Protein AF-A0A417Z7U5-F1 (afdb_monomer_lite)

Structure (mmCIF, N/CA/C/O backbone):
data_AF-A0A417Z7U5-F1
#
_entry.id   AF-A0A417Z7U5-F1
#
loop_
_atom_site.group_PDB
_atom_site.id
_atom_site.type_symbol
_atom_site.label_atom_id
_atom_site.label_alt_id
_atom_site.label_comp_id
_atom_site.label_asym_id
_atom_site.label_entity_id
_atom_site.label_seq_id
_atom_site.pdbx_PDB_ins_code
_atom_site.Cartn_x
_atom_site.Cartn_y
_atom_site.Cartn_z
_atom_site.occupancy
_atom_site.B_iso_or_equiv
_atom_site.auth_seq_id
_atom_site.auth_comp_id
_atom_site.auth_asym_id
_atom_site.auth_atom_id
_atom_site.pdbx_PDB_model_num
ATOM 1 N N . MET A 1 1 ? 14.181 13.050 -12.999 1.00 36.91 1 MET A N 1
ATOM 2 C CA . MET A 1 1 ? 13.462 12.320 -14.060 1.00 36.91 1 MET A CA 1
ATOM 3 C C . MET A 1 1 ? 13.736 10.849 -13.811 1.00 36.91 1 MET A C 1
ATOM 5 O O . MET A 1 1 ? 14.887 10.455 -13.915 1.00 36.91 1 MET A O 1
ATOM 9 N N . LEU A 1 2 ? 12.760 10.104 -13.287 1.00 42.59 2 LEU A N 1
ATOM 10 C CA . LEU A 1 2 ? 12.929 8.672 -13.022 1.00 42.59 2 LEU A CA 1
ATOM 11 C C . LEU A 1 2 ? 12.841 7.947 -14.362 1.00 42.59 2 LEU A C 1
ATOM 13 O O . LEU A 1 2 ? 11.817 8.031 -15.035 1.00 42.59 2 LEU A O 1
ATOM 17 N N . ASP A 1 3 ? 13.931 7.297 -14.750 1.00 43.75 3 ASP A N 1
ATOM 18 C CA . ASP A 1 3 ? 14.019 6.481 -15.956 1.00 43.75 3 ASP A CA 1
ATOM 19 C C . ASP A 1 3 ? 13.303 5.155 -15.660 1.00 43.75 3 ASP A C 1
ATOM 21 O O . ASP A 1 3 ? 13.895 4.188 -15.176 1.00 43.75 3 ASP A O 1
ATOM 25 N N . ALA A 1 4 ? 11.973 5.165 -15.785 1.00 52.34 4 ALA A N 1
ATOM 26 C CA . ALA A 1 4 ? 11.145 3.995 -15.540 1.00 52.34 4 ALA A CA 1
ATOM 27 C C . ALA A 1 4 ? 11.433 2.972 -16.640 1.00 52.34 4 ALA A C 1
ATOM 29 O O . ALA A 1 4 ? 10.909 3.068 -17.750 1.00 52.34 4 ALA A O 1
ATOM 30 N N . ARG A 1 5 ? 12.308 2.008 -16.342 1.00 53.19 5 ARG A N 1
ATOM 31 C CA . ARG A 1 5 ? 12.598 0.934 -17.284 1.00 53.19 5 ARG A CA 1
ATOM 32 C C . ARG A 1 5 ? 11.340 0.082 -17.463 1.00 53.19 5 ARG A C 1
ATOM 34 O O . ARG A 1 5 ? 10.766 -0.354 -16.461 1.00 53.19 5 ARG A O 1
ATOM 41 N N . PRO A 1 6 ? 10.893 -0.147 -18.708 1.00 57.44 6 PRO A N 1
ATOM 42 C CA . PRO A 1 6 ? 9.802 -1.071 -18.974 1.00 57.44 6 PRO A CA 1
ATOM 43 C C . PRO A 1 6 ? 10.160 -2.454 -18.420 1.00 57.44 6 PRO A C 1
ATOM 45 O O . PRO A 1 6 ? 11.323 -2.863 -18.456 1.00 57.44 6 PRO A O 1
ATOM 48 N N . HIS A 1 7 ? 9.164 -3.181 -17.909 1.00 59.34 7 HIS A N 1
ATOM 49 C CA . HIS A 1 7 ? 9.373 -4.576 -17.531 1.00 59.34 7 HIS A CA 1
ATOM 50 C C . HIS A 1 7 ? 9.842 -5.382 -18.750 1.00 59.34 7 HIS A C 1
ATOM 52 O O . HIS A 1 7 ? 9.554 -5.021 -19.895 1.00 59.34 7 HIS A O 1
ATOM 58 N N . ALA A 1 8 ? 10.538 -6.497 -18.525 1.00 52.50 8 ALA A N 1
ATOM 59 C CA . ALA A 1 8 ? 10.922 -7.394 -19.611 1.00 52.50 8 ALA A CA 1
ATOM 60 C C . ALA A 1 8 ? 9.684 -7.748 -20.462 1.00 52.50 8 ALA A C 1
ATOM 62 O O . 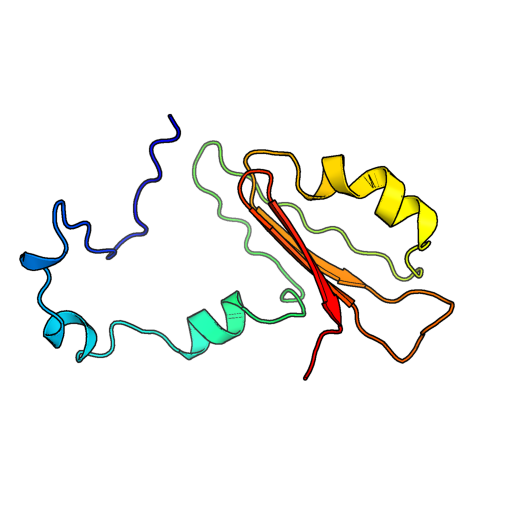ALA A 1 8 ? 8.675 -8.217 -19.932 1.00 52.50 8 ALA A O 1
ATOM 63 N N . GLY A 1 9 ? 9.736 -7.440 -21.762 1.00 65.06 9 GLY A N 1
ATOM 64 C CA . GLY A 1 9 ? 8.638 -7.656 -22.711 1.00 65.06 9 GLY A CA 1
ATOM 65 C C . GLY A 1 9 ? 7.676 -6.480 -22.926 1.00 65.06 9 GLY A C 1
ATOM 66 O O . GLY A 1 9 ? 6.844 -6.568 -23.827 1.00 65.06 9 GLY A O 1
ATOM 67 N N . ALA A 1 10 ? 7.774 -5.377 -22.174 1.00 69.31 10 ALA A N 1
ATOM 68 C CA . ALA A 1 10 ? 6.966 -4.191 -22.463 1.00 69.31 10 ALA A CA 1
ATOM 69 C C . ALA A 1 10 ? 7.442 -3.501 -23.752 1.00 69.31 10 ALA A C 1
ATOM 71 O O . ALA A 1 10 ? 8.623 -3.185 -23.913 1.00 69.31 10 ALA A O 1
ATOM 72 N N . GLN A 1 11 ? 6.503 -3.241 -24.663 1.00 70.88 11 GLN A N 1
ATOM 73 C CA . GLN A 1 11 ? 6.752 -2.431 -25.851 1.00 70.88 11 GLN A CA 1
ATOM 74 C C . GLN A 1 11 ? 6.668 -0.949 -25.491 1.00 70.88 11 GLN A C 1
ATOM 76 O O . GLN A 1 11 ? 5.635 -0.469 -25.024 1.00 70.88 11 GLN A O 1
ATOM 81 N N . VAL A 1 12 ? 7.755 -0.222 -25.736 1.00 76.06 12 VAL A N 1
ATOM 82 C CA . VAL A 1 12 ? 7.780 1.239 -25.654 1.00 76.06 12 VAL A CA 1
ATOM 83 C C . VAL A 1 12 ? 7.651 1.783 -27.067 1.00 76.06 12 VAL A C 1
ATOM 85 O O . VAL A 1 12 ? 8.463 1.462 -27.932 1.00 76.06 12 VAL A O 1
ATOM 88 N N . VAL A 1 13 ? 6.624 2.594 -27.296 1.00 80.12 13 VAL A N 1
ATOM 89 C CA . VAL A 1 13 ? 6.428 3.330 -28.547 1.00 80.12 13 VAL A CA 1
ATOM 90 C C . VAL A 1 13 ? 6.604 4.816 -28.273 1.00 80.12 13 VAL A C 1
ATOM 92 O O . VAL A 1 13 ? 6.087 5.335 -27.286 1.00 80.12 13 VAL A O 1
ATOM 95 N N . GLU A 1 14 ? 7.327 5.517 -29.143 1.00 79.44 14 GLU A N 1
ATOM 96 C CA . GLU A 1 14 ? 7.487 6.973 -29.025 1.00 79.44 14 GLU A CA 1
ATOM 97 C C . GLU A 1 14 ? 6.200 7.723 -29.400 1.00 79.44 14 GLU A C 1
ATOM 99 O O . GLU A 1 14 ? 5.976 8.850 -28.961 1.00 79.44 14 GLU A O 1
ATOM 104 N N . ASN A 1 15 ? 5.333 7.092 -30.201 1.00 79.25 15 ASN A N 1
ATOM 105 C CA . ASN A 1 15 ? 4.057 7.645 -30.636 1.00 79.25 15 ASN A CA 1
ATOM 106 C C . ASN A 1 15 ? 2.974 6.557 -30.712 1.00 79.25 15 ASN A C 1
ATOM 108 O O . ASN A 1 15 ? 3.181 5.499 -31.305 1.00 79.25 15 ASN A O 1
ATOM 112 N N . TRP A 1 16 ? 1.788 6.860 -30.178 1.00 78.25 16 TRP A N 1
ATOM 113 C CA . TRP A 1 16 ? 0.606 5.994 -30.207 1.00 78.25 16 TRP A CA 1
ATOM 114 C C . TRP A 1 16 ? 0.173 5.566 -31.614 1.00 78.25 16 TRP A C 1
ATOM 116 O O . TRP A 1 16 ? -0.375 4.483 -31.769 1.00 78.25 16 TRP A O 1
ATOM 126 N N . SER A 1 17 ? 0.429 6.370 -32.651 1.00 83.69 17 SER A N 1
ATOM 127 C CA . SER A 1 17 ? 0.067 6.016 -34.033 1.00 83.69 17 SER A CA 1
ATOM 128 C C . SER A 1 17 ? 0.927 4.905 -34.644 1.00 83.69 17 SER A C 1
ATOM 130 O O . SER A 1 17 ? 0.542 4.329 -35.657 1.00 83.69 17 SER A O 1
ATOM 132 N N . GLN A 1 18 ? 2.085 4.612 -34.048 1.00 80.50 18 GLN A N 1
ATOM 133 C CA . GLN A 1 18 ? 2.988 3.536 -34.472 1.00 80.50 18 GLN A CA 1
ATOM 134 C C . GLN A 1 18 ? 2.679 2.212 -33.767 1.00 80.50 18 GLN A C 1
ATOM 136 O O . GLN A 1 18 ? 3.319 1.198 -34.038 1.00 80.50 18 GLN A O 1
ATOM 141 N N . TRP A 1 19 ? 1.730 2.228 -32.834 1.00 82.19 19 TRP A N 1
ATOM 142 C CA . TRP A 1 19 ? 1.369 1.058 -32.066 1.00 82.19 19 TRP A CA 1
ATOM 143 C C . TRP A 1 19 ? 0.420 0.159 -32.858 1.00 82.19 19 TRP A C 1
ATOM 145 O O . TRP A 1 19 ? -0.639 0.590 -33.315 1.00 82.19 19 TRP A O 1
ATOM 155 N N . ASP A 1 20 ? 0.802 -1.107 -33.002 1.00 82.44 20 ASP A N 1
ATOM 156 C CA . ASP A 1 20 ? -0.038 -2.133 -33.603 1.00 82.44 20 ASP A CA 1
ATOM 157 C C . ASP A 1 20 ? -0.890 -2.804 -32.519 1.00 82.44 20 ASP A C 1
ATOM 159 O O . ASP A 1 20 ? -0.405 -3.629 -31.744 1.00 82.44 20 ASP A O 1
ATOM 163 N N . ALA A 1 21 ? -2.181 -2.471 -32.474 1.00 79.06 21 ALA A N 1
ATOM 164 C CA . ALA A 1 21 ? -3.115 -3.053 -31.512 1.00 79.06 21 ALA A CA 1
ATOM 165 C C . ALA A 1 21 ? -3.234 -4.583 -31.641 1.00 79.06 21 ALA A C 1
ATOM 167 O O . ALA A 1 21 ? -3.593 -5.256 -30.672 1.00 79.06 21 ALA A O 1
ATOM 168 N N . THR A 1 22 ? -2.911 -5.157 -32.809 1.00 82.31 22 THR A N 1
ATOM 169 C CA . THR A 1 22 ? -2.930 -6.613 -32.990 1.00 82.31 22 THR A CA 1
ATOM 170 C C . THR A 1 22 ? -1.847 -7.314 -32.172 1.00 82.31 22 THR A C 1
ATOM 172 O O . THR A 1 22 ? -2.013 -8.487 -31.844 1.00 82.31 22 THR A O 1
ATOM 175 N N . ALA A 1 23 ? -0.814 -6.591 -31.721 1.00 76.56 23 ALA A N 1
ATOM 176 C CA . ALA A 1 23 ? 0.204 -7.101 -30.806 1.00 76.56 23 ALA A CA 1
ATOM 177 C C . ALA A 1 23 ? -0.344 -7.477 -29.413 1.00 76.56 23 ALA A C 1
ATOM 179 O O . ALA A 1 23 ? 0.330 -8.197 -28.680 1.00 76.56 23 ALA A O 1
ATOM 180 N N . LEU A 1 24 ? -1.561 -7.050 -29.041 1.00 74.19 24 LEU A N 1
ATOM 181 C CA . LEU A 1 24 ? -2.219 -7.480 -27.796 1.00 74.19 24 LEU A CA 1
ATOM 182 C C . LEU A 1 24 ? -2.932 -8.837 -27.908 1.00 74.19 24 LEU A C 1
ATOM 184 O O . LEU A 1 24 ? -3.181 -9.498 -26.901 1.00 74.19 24 LEU A O 1
ATOM 188 N N . LEU A 1 25 ? -3.269 -9.260 -29.127 1.00 76.50 25 LEU A N 1
ATOM 189 C CA . LEU A 1 25 ? -4.048 -10.472 -29.397 1.00 76.50 25 LEU A CA 1
ATOM 190 C C . LEU A 1 25 ? -3.341 -11.808 -29.083 1.00 76.50 25 LEU A C 1
ATOM 192 O O . LEU A 1 25 ? -4.050 -12.755 -28.745 1.00 76.50 25 LEU A O 1
ATOM 196 N N . PRO A 1 26 ? -1.998 -11.946 -29.141 1.00 75.12 26 PRO A N 1
ATOM 197 C CA . PRO A 1 26 ? -1.315 -13.223 -28.909 1.00 75.12 26 PRO A CA 1
ATOM 198 C C . PRO A 1 26 ? -1.345 -13.751 -27.465 1.00 75.12 26 PRO A C 1
ATOM 200 O O . PRO A 1 26 ? -0.667 -14.734 -27.182 1.00 75.12 26 PRO A O 1
ATOM 203 N N . GLY A 1 27 ? -2.075 -13.118 -26.540 1.00 66.12 27 GLY A N 1
ATOM 204 C CA . GLY A 1 27 ? -2.081 -13.528 -25.132 1.00 66.12 27 GLY A CA 1
ATOM 205 C C . GLY A 1 27 ? -0.851 -13.043 -24.364 1.00 66.12 27 GLY A C 1
ATOM 206 O O . GLY A 1 27 ? -0.349 -13.741 -23.492 1.00 66.12 27 GLY A O 1
ATOM 207 N N . VAL A 1 28 ? -0.375 -11.827 -24.659 1.00 70.50 28 VAL A N 1
ATOM 208 C CA . VAL A 1 28 ? 0.670 -11.142 -23.866 1.00 70.50 28 VAL A CA 1
ATOM 209 C C . VAL A 1 28 ? 0.231 -10.855 -22.422 1.00 70.50 28 VAL A C 1
ATOM 211 O O . VAL A 1 28 ? 1.048 -10.499 -21.575 1.00 70.50 28 VAL A O 1
ATOM 214 N N . HIS A 1 29 ? -1.066 -11.001 -22.142 1.00 73.94 29 HIS A N 1
ATOM 215 C CA . HIS A 1 29 ? -1.661 -10.831 -20.828 1.00 73.94 29 HIS A CA 1
ATOM 216 C C . HIS A 1 29 ? -1.749 -12.176 -2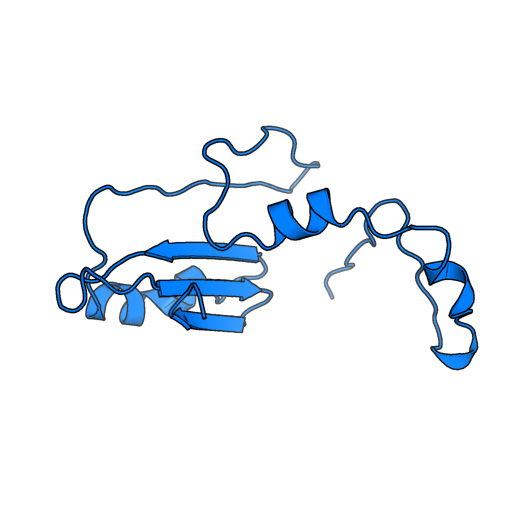0.109 1.00 73.94 29 HIS A C 1
ATOM 218 O O . HIS A 1 29 ? -2.629 -12.990 -20.388 1.00 73.94 29 HIS A O 1
ATOM 224 N N . ASP A 1 30 ? -0.869 -12.376 -19.136 1.00 80.88 30 ASP A N 1
ATOM 225 C CA . ASP A 1 30 ? -1.063 -13.400 -18.117 1.00 80.88 30 ASP A CA 1
ATOM 226 C C . ASP A 1 30 ? -2.118 -12.893 -17.123 1.00 80.88 30 ASP A C 1
ATOM 228 O O . ASP A 1 30 ? -1.826 -12.131 -16.198 1.00 80.88 30 ASP A O 1
ATOM 232 N N . VAL A 1 31 ? -3.376 -13.262 -17.375 1.00 80.56 31 VAL A N 1
ATOM 233 C CA . VAL A 1 31 ? -4.524 -12.833 -16.565 1.00 80.56 31 VAL A CA 1
ATOM 234 C C . VAL A 1 31 ? -4.360 -13.276 -15.116 1.00 80.56 31 VAL A C 1
ATOM 236 O O . VAL A 1 31 ? -4.623 -12.491 -14.213 1.00 80.56 31 VAL A O 1
ATOM 239 N N . GLU A 1 32 ? -3.860 -14.487 -14.879 1.00 82.25 32 GLU A N 1
ATOM 240 C CA . GLU A 1 32 ? -3.686 -15.014 -13.527 1.00 82.25 32 GLU A CA 1
ATOM 241 C C . GLU A 1 32 ? -2.592 -14.244 -12.771 1.00 82.25 32 GLU A C 1
ATOM 243 O O . GLU A 1 32 ? -2.756 -13.902 -11.596 1.00 82.25 32 GLU A O 1
ATOM 248 N N . ALA A 1 33 ? -1.480 -13.921 -13.437 1.00 78.94 33 ALA A N 1
ATOM 249 C CA . ALA A 1 33 ? -0.438 -13.084 -12.851 1.00 78.94 33 ALA A CA 1
ATOM 250 C C . ALA A 1 33 ? -0.938 -11.661 -12.570 1.00 78.94 33 ALA A C 1
ATOM 252 O O . ALA A 1 33 ? -0.604 -11.095 -11.526 1.00 78.94 33 ALA A O 1
ATOM 253 N N . ILE A 1 34 ? -1.759 -11.093 -13.459 1.00 79.12 34 ILE A N 1
ATOM 254 C CA . ILE A 1 34 ? -2.367 -9.773 -13.262 1.00 79.12 34 ILE A CA 1
ATOM 255 C C . ILE A 1 34 ? -3.341 -9.807 -12.085 1.00 79.12 34 ILE A C 1
ATOM 257 O O . ILE A 1 34 ? -3.226 -8.957 -11.209 1.00 79.12 34 ILE A O 1
ATOM 261 N N . GLU A 1 35 ? -4.241 -10.789 -12.006 1.00 82.81 35 GLU A N 1
ATOM 262 C CA . GLU A 1 35 ? -5.175 -10.950 -10.884 1.00 82.81 35 GLU A CA 1
ATOM 263 C C . GLU A 1 35 ? -4.431 -11.082 -9.553 1.00 82.81 35 GLU A C 1
ATOM 265 O O . GLU A 1 35 ? -4.738 -10.370 -8.597 1.00 82.81 35 GLU A O 1
ATOM 270 N N . LYS A 1 36 ? -3.375 -11.904 -9.500 1.00 79.44 36 LYS A N 1
ATOM 271 C CA . LYS A 1 36 ? -2.494 -12.001 -8.323 1.00 79.44 36 LYS A CA 1
ATOM 272 C C . LYS A 1 36 ? -1.808 -10.674 -8.002 1.00 79.44 36 LYS A C 1
ATOM 274 O O . LYS A 1 36 ? -1.592 -10.360 -6.832 1.00 79.44 36 LYS A O 1
ATOM 279 N N . TRP A 1 37 ? -1.442 -9.902 -9.022 1.00 76.94 37 TRP A N 1
ATOM 280 C CA . TRP A 1 37 ? -0.803 -8.603 -8.856 1.00 76.94 37 TRP A CA 1
ATOM 281 C C . TRP A 1 37 ? -1.764 -7.526 -8.350 1.00 76.94 37 TRP A C 1
ATOM 283 O O . TRP A 1 37 ? -1.331 -6.689 -7.556 1.00 76.94 37 TRP A O 1
ATOM 293 N N . VAL A 1 38 ? -3.023 -7.515 -8.802 1.00 78.06 38 VAL A N 1
ATOM 294 C CA . VAL A 1 38 ? -4.043 -6.524 -8.412 1.00 78.06 38 VAL A CA 1
ATOM 295 C C . VAL A 1 38 ? -4.877 -6.945 -7.202 1.00 78.06 38 VAL A C 1
ATOM 297 O O . VAL A 1 38 ? -5.665 -6.140 -6.715 1.00 78.06 38 VAL A O 1
ATOM 300 N N . ALA A 1 39 ? -4.694 -8.170 -6.700 1.00 80.94 39 ALA A N 1
ATOM 301 C CA . ALA A 1 39 ? -5.396 -8.677 -5.529 1.00 80.94 39 ALA A CA 1
ATOM 302 C C . ALA A 1 39 ? -5.314 -7.699 -4.344 1.00 80.94 39 ALA A C 1
ATOM 304 O O . ALA A 1 39 ? -4.231 -7.283 -3.923 1.00 80.94 39 ALA A O 1
ATOM 305 N N . GLU A 1 40 ? -6.478 -7.376 -3.776 1.00 77.44 40 GLU A N 1
ATOM 306 C CA . GLU A 1 40 ? -6.612 -6.434 -2.657 1.00 77.44 40 GLU A CA 1
ATOM 307 C C . GLU A 1 40 ? -5.866 -6.911 -1.409 1.00 77.44 40 GLU A C 1
ATOM 309 O O . GLU A 1 40 ? -5.334 -6.111 -0.639 1.00 77.44 40 GLU A O 1
ATOM 314 N N . THR A 1 41 ? -5.807 -8.232 -1.221 1.00 79.69 41 THR A N 1
ATOM 315 C CA . THR A 1 41 ? -5.042 -8.861 -0.147 1.00 79.69 41 THR A CA 1
ATOM 316 C C . THR A 1 41 ? -3.685 -9.316 -0.681 1.00 79.69 41 THR A C 1
ATOM 318 O O . THR A 1 41 ? -3.630 -10.241 -1.495 1.00 79.69 41 THR A O 1
ATOM 321 N N . PRO A 1 42 ? -2.568 -8.739 -0.198 1.00 73.12 42 PRO A N 1
ATOM 322 C CA . PRO A 1 42 ? -1.243 -9.167 -0.621 1.00 73.12 42 PRO A CA 1
ATOM 323 C C . PRO A 1 42 ? -0.974 -10.637 -0.245 1.00 73.12 42 PRO A C 1
ATOM 325 O O . PRO A 1 42 ? -1.266 -11.032 0.895 1.00 73.12 42 PRO A O 1
ATOM 328 N N . PRO A 1 43 ? -0.335 -11.431 -1.129 1.00 74.81 43 PRO A N 1
ATOM 329 C CA . PRO A 1 43 ? -0.057 -12.857 -0.901 1.00 74.81 43 PRO A CA 1
ATOM 330 C C . PRO A 1 43 ? 0.694 -13.052 0.410 1.00 74.81 43 PRO A C 1
A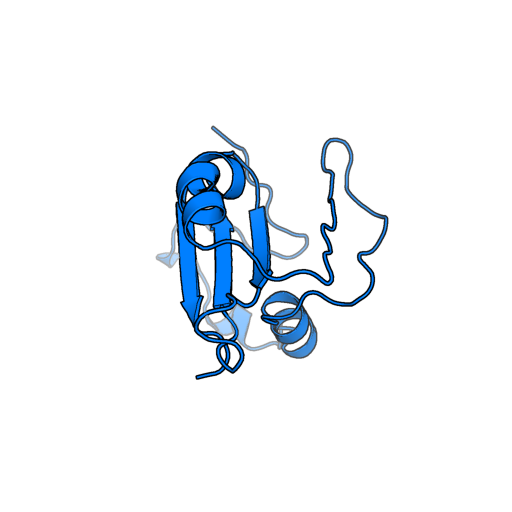TOM 332 O O . PRO A 1 43 ? 1.505 -12.202 0.729 1.00 74.81 43 PRO A O 1
ATOM 335 N N . ALA A 1 44 ? 0.469 -14.120 1.183 1.00 73.56 44 ALA A N 1
ATOM 336 C CA . ALA A 1 44 ? 1.034 -14.271 2.539 1.00 73.56 44 ALA A CA 1
ATOM 337 C C . ALA A 1 44 ? 2.564 -14.098 2.615 1.00 73.56 44 ALA A C 1
ATOM 339 O O . ALA A 1 44 ? 3.085 -13.567 3.597 1.00 73.56 44 ALA A O 1
ATOM 340 N N . GLN A 1 45 ? 3.260 -14.498 1.554 1.00 74.75 45 GLN A N 1
ATOM 341 C CA . GLN A 1 45 ? 4.693 -14.325 1.379 1.00 74.75 45 GLN A CA 1
ATOM 342 C C . GLN A 1 45 ? 4.968 -13.396 0.206 1.00 74.75 45 GLN A C 1
ATOM 344 O O . GLN A 1 45 ? 4.221 -13.339 -0.771 1.00 74.75 45 GLN A O 1
ATOM 349 N N . ILE A 1 46 ? 6.061 -12.663 0.327 1.00 76.12 46 ILE A N 1
ATOM 350 C CA . ILE A 1 46 ? 6.581 -11.809 -0.721 1.00 76.12 46 ILE A CA 1
ATOM 351 C C . ILE A 1 46 ? 7.923 -12.418 -1.124 1.00 76.12 46 ILE A C 1
ATOM 353 O O . ILE A 1 46 ? 8.718 -12.708 -0.240 1.00 76.12 46 ILE A O 1
ATOM 357 N N . GLY A 1 47 ? 8.152 -12.648 -2.419 1.00 75.94 47 GLY A N 1
ATOM 358 C CA . GLY A 1 47 ? 9.421 -13.212 -2.889 1.00 75.94 47 GLY A CA 1
ATOM 359 C C . GLY A 1 47 ? 10.619 -12.314 -2.561 1.00 75.94 47 GLY A C 1
ATOM 360 O O . GLY A 1 47 ? 10.483 -11.087 -2.558 1.00 75.94 47 GLY A O 1
ATOM 361 N N . ASP A 1 48 ? 11.770 -12.945 -2.330 1.00 69.69 48 ASP A N 1
ATOM 362 C CA . ASP A 1 48 ? 12.995 -12.300 -1.832 1.00 69.69 48 ASP A CA 1
ATOM 363 C C . ASP A 1 48 ? 13.792 -11.557 -2.916 1.00 69.69 48 ASP A C 1
ATOM 365 O O . ASP A 1 48 ? 14.667 -10.750 -2.610 1.00 69.69 48 ASP A O 1
ATOM 369 N N . SER A 1 49 ? 13.506 -11.807 -4.195 1.00 74.94 49 SER A N 1
ATOM 370 C CA . SER A 1 49 ? 14.246 -11.199 -5.298 1.00 74.94 49 SER A CA 1
ATOM 371 C C . SER A 1 49 ? 13.746 -9.781 -5.583 1.00 74.94 49 SER A C 1
ATOM 373 O O . SER A 1 49 ? 12.639 -9.589 -6.099 1.00 74.94 49 SER A O 1
ATOM 375 N N . CYS A 1 50 ? 14.587 -8.795 -5.295 1.00 78.06 50 CYS A N 1
ATOM 376 C CA . CYS A 1 50 ? 14.518 -7.464 -5.887 1.00 78.06 50 CYS A CA 1
ATOM 377 C C . CYS A 1 50 ? 15.798 -7.226 -6.698 1.00 78.06 50 CYS A C 1
ATOM 379 O O . CYS A 1 50 ? 16.842 -7.790 -6.379 1.00 78.06 50 CYS A O 1
ATOM 381 N N . GLU A 1 51 ? 15.706 -6.423 -7.756 1.00 81.81 51 GLU A N 1
ATOM 382 C CA . GLU A 1 51 ? 16.888 -5.953 -8.486 1.00 81.81 51 GLU A CA 1
ATOM 383 C C . GLU A 1 51 ? 17.743 -5.036 -7.599 1.00 81.81 51 GLU A C 1
ATOM 385 O O . GLU A 1 51 ? 17.254 -4.478 -6.612 1.00 81.81 51 GLU A O 1
ATOM 390 N N . ASP A 1 52 ? 19.013 -4.849 -7.963 1.00 82.50 52 ASP A N 1
ATOM 391 C CA . ASP A 1 52 ? 19.933 -3.991 -7.217 1.00 82.50 52 ASP A CA 1
ATOM 392 C C . ASP A 1 52 ? 19.356 -2.578 -7.025 1.00 82.50 52 ASP A C 1
ATOM 394 O O . ASP A 1 52 ? 18.974 -1.892 -7.973 1.00 82.50 52 ASP A O 1
ATOM 398 N N . GLY A 1 53 ? 19.293 -2.133 -5.767 1.00 83.25 53 GLY A N 1
ATOM 399 C CA . GLY A 1 53 ? 18.745 -0.823 -5.394 1.00 83.25 53 GLY A CA 1
ATOM 400 C C . GLY A 1 53 ? 17.221 -0.778 -5.232 1.00 83.25 53 GLY A C 1
ATOM 401 O O . GLY A 1 53 ? 16.695 0.247 -4.795 1.00 83.25 53 GLY A O 1
ATOM 402 N N . VAL A 1 54 ? 16.512 -1.875 -5.507 1.00 86.88 54 VAL A N 1
ATOM 403 C CA . VAL A 1 54 ? 15.085 -2.032 -5.206 1.00 86.88 54 VAL A CA 1
ATOM 404 C C . VAL A 1 54 ? 14.934 -2.879 -3.947 1.00 86.88 54 VAL A C 1
ATOM 406 O O . VAL A 1 54 ? 15.619 -3.877 -3.752 1.00 86.88 54 VAL A O 1
ATOM 409 N N . TRP A 1 55 ? 14.012 -2.491 -3.076 1.00 86.25 55 TRP A N 1
ATOM 410 C CA . TRP A 1 55 ? 13.670 -3.255 -1.884 1.00 86.25 55 TRP A CA 1
ATOM 411 C C . TRP A 1 55 ? 12.160 -3.342 -1.740 1.00 86.25 55 TRP A C 1
ATOM 413 O O . TRP A 1 55 ? 11.397 -2.566 -2.321 1.00 86.25 55 TRP A O 1
ATOM 423 N N . ARG A 1 56 ? 11.722 -4.314 -0.947 1.00 88.06 56 ARG A N 1
ATOM 424 C CA . ARG A 1 56 ? 10.312 -4.541 -0.670 1.00 88.06 56 ARG A CA 1
ATOM 425 C C . ARG A 1 56 ? 10.144 -4.923 0.790 1.00 88.06 56 ARG A C 1
ATOM 427 O O . ARG A 1 56 ? 10.931 -5.693 1.328 1.00 88.06 56 ARG A O 1
ATOM 434 N N . VAL A 1 57 ? 9.103 -4.394 1.425 1.00 87.62 57 VAL A N 1
ATOM 435 C CA . VAL A 1 57 ? 8.773 -4.682 2.823 1.00 87.62 57 VAL A CA 1
ATOM 436 C C . VAL A 1 57 ? 7.320 -5.126 2.938 1.00 87.62 57 VAL A C 1
ATOM 438 O O . VAL A 1 57 ? 6.445 -4.605 2.246 1.00 87.62 57 VAL A O 1
ATOM 441 N N . ARG A 1 58 ? 7.057 -6.085 3.832 1.00 88.12 58 ARG A N 1
ATOM 442 C CA . ARG A 1 58 ? 5.704 -6.433 4.272 1.00 88.12 58 ARG A CA 1
ATOM 443 C C . ARG A 1 58 ? 5.489 -5.910 5.683 1.00 88.12 58 ARG A C 1
ATOM 445 O O . ARG A 1 58 ? 6.246 -6.255 6.583 1.00 88.12 58 ARG A O 1
ATOM 452 N N . LEU A 1 59 ? 4.406 -5.171 5.888 1.00 87.44 59 LEU A N 1
ATOM 453 C CA . LEU A 1 59 ? 3.921 -4.815 7.218 1.00 87.44 59 LEU A CA 1
ATOM 454 C C . LEU A 1 59 ? 2.649 -5.619 7.511 1.00 87.44 59 LEU A C 1
ATOM 456 O O . LEU A 1 59 ? 1.774 -5.736 6.655 1.00 87.44 59 LEU A O 1
ATOM 460 N N . ARG A 1 60 ? 2.553 -6.201 8.710 1.00 89.88 60 ARG A N 1
ATOM 461 C CA . ARG A 1 60 ? 1.370 -6.940 9.174 1.00 89.88 60 ARG A CA 1
ATOM 462 C C . ARG A 1 60 ? 1.101 -6.612 10.637 1.00 89.88 60 ARG A C 1
ATOM 464 O O . ARG A 1 60 ? 2.021 -6.546 11.444 1.00 89.88 60 ARG A O 1
ATOM 471 N N . SER A 1 61 ? -0.174 -6.458 10.968 1.00 90.88 61 SER A N 1
ATOM 472 C CA . SER A 1 61 ? -0.676 -6.291 12.329 1.00 90.88 61 SER A CA 1
ATOM 473 C C . SER A 1 61 ? -1.972 -7.083 12.470 1.00 90.88 61 SER A C 1
ATOM 475 O O . SER A 1 61 ? -2.771 -7.124 11.539 1.00 90.88 61 SER A O 1
ATOM 477 N N . GLU A 1 62 ? -2.186 -7.699 13.631 1.00 92.06 62 GLU A N 1
ATOM 478 C CA . GLU A 1 62 ? -3.478 -8.306 13.995 1.00 92.06 62 GLU A CA 1
ATOM 479 C C . GLU A 1 62 ? -4.442 -7.279 14.605 1.00 92.06 62 GLU A C 1
ATOM 481 O O . GLU A 1 62 ? -5.641 -7.519 14.714 1.00 92.06 62 GLU A O 1
ATOM 486 N N . ARG A 1 63 ? -3.923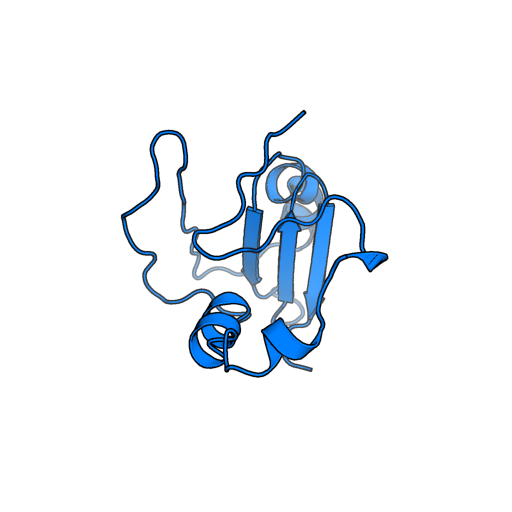 -6.108 14.994 1.00 93.88 63 ARG A N 1
ATOM 487 C CA . ARG A 1 63 ? -4.717 -5.001 15.527 1.00 93.88 63 ARG A CA 1
ATOM 488 C C . ARG A 1 63 ? -5.319 -4.167 14.407 1.00 93.88 63 ARG A C 1
ATOM 490 O O . ARG A 1 63 ? -4.656 -3.926 13.396 1.00 93.88 63 ARG A O 1
ATOM 497 N N . ALA A 1 64 ? -6.517 -3.658 14.674 1.00 94.62 64 ALA A N 1
ATOM 498 C CA . ALA A 1 64 ? -7.187 -2.649 13.868 1.00 94.62 64 ALA A CA 1
ATOM 499 C C . ALA A 1 64 ? -6.306 -1.426 13.624 1.00 94.62 64 ALA A C 1
ATOM 501 O O . ALA A 1 64 ? -5.517 -1.028 14.489 1.00 94.62 64 ALA A O 1
ATOM 502 N N . VAL A 1 65 ? -6.540 -0.755 12.503 1.00 94.44 65 VAL A N 1
ATOM 503 C CA . VAL A 1 65 ? -5.955 0.559 12.253 1.00 94.44 65 VAL A CA 1
ATOM 504 C C . VAL A 1 65 ? -6.793 1.629 12.946 1.00 94.44 65 VAL A C 1
ATOM 506 O O . VAL A 1 65 ? -8.013 1.682 12.800 1.00 94.44 65 VAL A O 1
ATOM 509 N N . HIS A 1 66 ? -6.128 2.507 13.697 1.00 93.50 66 HIS A N 1
ATOM 510 C CA . HIS A 1 66 ? -6.774 3.680 14.277 1.00 93.50 66 HIS A CA 1
ATOM 511 C C . HIS A 1 66 ? -7.044 4.718 13.171 1.00 93.50 66 HIS A C 1
ATOM 513 O O . HIS A 1 66 ? -6.074 5.163 12.549 1.00 93.50 66 HIS A O 1
ATOM 519 N N . PRO A 1 67 ? -8.305 5.130 12.926 1.00 91.06 67 PRO A N 1
ATOM 520 C CA . PRO A 1 67 ? -8.656 6.001 11.801 1.00 91.06 67 PRO A CA 1
ATOM 521 C C . PRO A 1 67 ? -7.868 7.312 11.747 1.00 91.06 67 PRO A C 1
ATOM 523 O O . PRO A 1 67 ? -7.385 7.690 10.687 1.00 91.06 67 PRO A O 1
ATOM 526 N N . GLU A 1 68 ? -7.684 7.979 12.886 1.00 93.44 68 GLU A N 1
ATOM 527 C CA . GLU A 1 68 ? -6.954 9.254 12.924 1.00 93.44 68 GLU A CA 1
ATOM 528 C C . GLU A 1 68 ? -5.460 9.053 12.660 1.00 93.44 68 GLU A C 1
ATOM 530 O O . GLU A 1 68 ? -4.868 9.796 11.888 1.00 93.44 68 GLU A O 1
ATOM 535 N N . ARG A 1 69 ? -4.863 7.969 13.181 1.00 93.12 69 ARG A N 1
ATOM 536 C CA . ARG A 1 69 ? -3.428 7.720 12.992 1.00 93.12 69 ARG A CA 1
ATOM 537 C C . ARG A 1 69 ? -3.106 7.446 11.533 1.00 93.12 69 ARG A C 1
ATOM 539 O O . ARG A 1 69 ? -2.082 7.905 11.050 1.00 93.12 69 ARG A O 1
ATOM 546 N N . ILE A 1 70 ? -3.944 6.686 10.825 1.00 90.81 70 ILE A N 1
ATOM 547 C CA . ILE A 1 70 ? -3.694 6.453 9.398 1.00 90.81 70 ILE A CA 1
ATOM 548 C C . ILE A 1 70 ? -3.883 7.728 8.581 1.00 90.81 70 ILE A C 1
ATOM 550 O O . ILE A 1 70 ? -3.090 7.953 7.678 1.00 90.81 70 ILE A O 1
ATOM 554 N N . GLN A 1 71 ? -4.860 8.578 8.921 1.00 91.12 71 GLN A N 1
ATOM 555 C CA . GLN A 1 71 ? -5.041 9.875 8.261 1.00 91.12 71 GLN A CA 1
ATOM 556 C C . GLN A 1 71 ? -3.824 10.788 8.447 1.00 91.12 71 GLN A C 1
ATOM 558 O O . GLN A 1 71 ? -3.340 11.366 7.478 1.00 91.12 71 GLN A O 1
ATOM 563 N N . GLU A 1 72 ? -3.294 10.867 9.667 1.00 94.75 72 GLU A N 1
ATOM 564 C CA . GLU A 1 72 ? -2.086 11.639 9.981 1.00 94.75 72 GLU A CA 1
ATOM 565 C C . GLU A 1 72 ? -0.837 11.113 9.262 1.00 94.75 72 GLU A C 1
ATOM 567 O O . GLU A 1 72 ? 0.068 11.892 8.992 1.00 94.75 72 GLU A O 1
ATOM 572 N N . ASN A 1 73 ? -0.796 9.813 8.936 1.00 92.50 73 ASN A N 1
ATOM 573 C CA . ASN A 1 73 ? 0.358 9.144 8.322 1.00 92.50 73 ASN A CA 1
ATOM 574 C C . ASN A 1 73 ? 0.175 8.854 6.811 1.00 92.50 73 ASN A C 1
ATOM 576 O O . ASN A 1 73 ? 0.917 8.056 6.229 1.00 92.50 73 ASN A O 1
ATOM 580 N N . LEU A 1 74 ? -0.831 9.447 6.149 1.00 90.69 74 LEU A N 1
ATOM 581 C CA . LEU A 1 74 ? -1.013 9.307 4.693 1.00 90.69 74 LEU A CA 1
ATOM 582 C C . LEU A 1 74 ? 0.194 9.810 3.879 1.00 90.69 74 LEU A C 1
ATOM 584 O O . LEU A 1 74 ? 0.545 9.140 2.901 1.00 90.69 74 LEU A O 1
ATOM 588 N N . PRO A 1 75 ? 0.851 10.934 4.237 1.00 90.50 75 PRO A N 1
ATOM 589 C CA . PRO A 1 75 ? 2.040 11.397 3.522 1.00 90.50 75 PRO A CA 1
ATOM 590 C C . PRO A 1 75 ? 3.185 10.379 3.548 1.00 90.50 75 PRO A C 1
ATOM 592 O O . PRO A 1 75 ? 3.856 10.175 2.543 1.00 90.50 75 PRO A O 1
ATOM 595 N N . GLU A 1 76 ? 3.380 9.679 4.658 1.00 90.38 76 GLU A N 1
ATOM 596 C CA . GLU A 1 76 ? 4.395 8.639 4.815 1.00 90.38 76 GLU A CA 1
ATOM 597 C C . GLU A 1 76 ? 4.017 7.376 4.036 1.00 90.38 76 GLU A C 1
ATOM 599 O O . GLU A 1 76 ? 4.887 6.685 3.508 1.00 90.38 76 GLU A O 1
ATOM 604 N N . LEU A 1 77 ? 2.718 7.081 3.931 1.00 88.50 77 LEU A N 1
ATOM 605 C CA . LEU A 1 77 ? 2.209 5.909 3.223 1.00 88.50 77 LEU A CA 1
ATOM 606 C C . LEU A 1 77 ? 2.234 6.061 1.694 1.00 88.50 77 LEU A C 1
ATOM 608 O O . LEU A 1 77 ? 2.352 5.056 0.989 1.00 88.50 77 LEU A O 1
ATOM 612 N N . GLY A 1 78 ? 2.094 7.282 1.170 1.00 88.50 78 GLY A N 1
ATOM 613 C CA . GLY A 1 78 ? 1.922 7.527 -0.269 1.00 88.50 78 GLY A CA 1
ATOM 614 C C . GLY A 1 78 ? 2.806 8.607 -0.889 1.00 88.50 78 GLY A C 1
ATOM 615 O O . GLY A 1 78 ? 2.897 8.674 -2.109 1.00 88.50 78 GLY A O 1
ATOM 616 N N . GLY A 1 79 ? 3.469 9.441 -0.088 1.00 85.94 79 GLY A N 1
ATOM 617 C CA . GLY A 1 79 ? 4.171 10.645 -0.545 1.00 85.94 79 GLY A CA 1
ATOM 618 C C . GLY A 1 79 ? 5.544 10.412 -1.180 1.00 85.94 79 GLY A C 1
ATOM 619 O O . GLY A 1 79 ? 6.129 11.345 -1.727 1.00 85.94 79 GLY A O 1
ATOM 620 N N . GLY A 1 80 ? 6.083 9.193 -1.122 1.00 87.31 80 GLY A N 1
ATOM 621 C CA . GLY A 1 80 ? 7.398 8.878 -1.679 1.00 87.31 80 GLY A CA 1
ATOM 622 C C . GLY A 1 80 ? 7.383 8.395 -3.131 1.00 87.31 80 GLY A C 1
ATOM 623 O O . GLY A 1 80 ? 6.348 8.074 -3.719 1.00 87.31 80 GLY A O 1
ATOM 624 N N . ALA A 1 81 ? 8.583 8.279 -3.705 1.00 88.75 81 ALA A N 1
ATOM 625 C CA . ALA A 1 81 ? 8.823 7.681 -5.020 1.00 88.75 81 ALA A CA 1
ATOM 626 C C . ALA A 1 81 ? 8.837 6.139 -4.950 1.00 88.75 81 ALA A C 1
ATOM 628 O O . ALA A 1 81 ? 9.787 5.489 -5.380 1.00 88.75 81 ALA A O 1
ATOM 629 N N . PHE A 1 82 ? 7.795 5.554 -4.362 1.00 88.81 82 PHE A N 1
ATOM 630 C CA . PHE A 1 82 ? 7.643 4.111 -4.194 1.00 88.81 82 PHE A CA 1
ATOM 631 C C . PHE A 1 82 ? 6.204 3.671 -4.484 1.00 88.81 82 PHE A C 1
ATOM 633 O O . PHE A 1 82 ? 5.298 4.493 -4.639 1.00 88.81 82 PHE A O 1
ATOM 640 N N . ARG A 1 83 ? 5.999 2.354 -4.565 1.00 89.12 83 ARG A N 1
ATOM 641 C CA . ARG A 1 83 ? 4.676 1.731 -4.656 1.00 89.12 83 ARG A CA 1
ATOM 642 C C . ARG A 1 83 ? 4.275 1.219 -3.276 1.00 89.12 83 ARG A C 1
ATOM 644 O O . ARG A 1 83 ? 5.049 0.489 -2.660 1.00 89.12 83 ARG A O 1
ATOM 651 N N . THR A 1 84 ? 3.069 1.535 -2.815 1.00 90.81 84 THR A N 1
ATOM 652 C CA . THR A 1 84 ? 2.487 0.930 -1.607 1.00 90.81 84 THR A CA 1
ATOM 653 C C . THR A 1 84 ? 1.100 0.405 -1.893 1.00 90.81 84 THR A C 1
ATOM 655 O O . THR A 1 84 ? 0.351 0.978 -2.677 1.00 90.81 84 THR A O 1
ATOM 658 N N . ARG A 1 85 ? 0.772 -0.718 -1.259 1.00 90.69 85 ARG A N 1
ATOM 659 C CA . ARG A 1 85 ? -0.548 -1.339 -1.303 1.00 90.69 85 ARG A CA 1
ATOM 660 C C . ARG A 1 85 ? -0.796 -2.067 -0.003 1.00 90.69 85 ARG A C 1
ATOM 662 O O . ARG A 1 85 ? 0.152 -2.549 0.623 1.00 90.69 85 ARG A O 1
ATOM 669 N N . GLY A 1 86 ? -2.057 -2.206 0.357 1.00 90.56 86 GLY A N 1
ATOM 670 C CA . GLY A 1 86 ? -2.441 -3.023 1.488 1.00 90.56 86 GLY A CA 1
ATOM 671 C C . GLY A 1 86 ? -3.911 -2.890 1.810 1.00 90.56 86 GLY A C 1
ATOM 672 O O . GLY A 1 86 ? -4.629 -2.081 1.227 1.00 90.56 86 GLY A O 1
ATOM 673 N N . CYS A 1 87 ? -4.335 -3.702 2.766 1.00 92.38 87 CYS A N 1
ATOM 674 C CA . CYS A 1 87 ? -5.697 -3.728 3.250 1.00 92.38 87 CYS A CA 1
ATOM 675 C C . CYS A 1 87 ? -5.717 -3.671 4.778 1.00 92.38 87 CYS A C 1
ATOM 677 O O . CYS A 1 87 ? -4.801 -4.155 5.450 1.00 92.38 87 CYS A O 1
ATOM 679 N N . PHE A 1 88 ? -6.760 -3.072 5.337 1.00 93.12 88 PHE A N 1
ATOM 680 C CA . PHE A 1 88 ? -6.944 -2.917 6.773 1.00 93.12 88 PHE A CA 1
ATOM 681 C C . PHE A 1 88 ? -8.423 -2.817 7.132 1.00 93.12 88 PHE A C 1
ATOM 683 O O . PHE A 1 88 ? -9.270 -2.558 6.285 1.00 93.12 88 PHE A O 1
ATOM 690 N N . TRP A 1 89 ? -8.721 -2.973 8.415 1.00 93.81 89 TRP A N 1
ATOM 691 C CA . TRP A 1 89 ? -10.037 -2.722 8.988 1.00 93.81 89 TRP A CA 1
ATOM 692 C C . TRP A 1 89 ? -9.917 -1.658 10.082 1.00 93.81 89 TRP A C 1
ATOM 694 O O . TRP A 1 89 ? -8.848 -1.472 10.680 1.00 93.81 89 TRP A O 1
ATOM 704 N N . VAL A 1 90 ? -11.017 -0.956 10.345 1.00 93.88 90 VAL A N 1
ATOM 705 C CA . VAL A 1 90 ? -11.111 0.040 11.420 1.00 93.88 90 VAL A CA 1
ATOM 706 C C . VAL A 1 90 ? -12.115 -0.422 12.479 1.00 93.88 90 VAL A C 1
ATOM 708 O O . VAL A 1 90 ? -13.139 -1.000 12.116 1.00 93.88 90 VAL A O 1
ATOM 711 N N . PRO A 1 91 ? -11.889 -0.150 13.781 1.00 92.81 91 PRO A N 1
ATOM 712 C CA . PRO A 1 91 ? -12.751 -0.658 14.854 1.00 92.81 91 PRO A CA 1
ATOM 713 C C . PRO A 1 91 ? -14.227 -0.282 14.717 1.00 92.81 91 PRO A C 1
ATOM 715 O O . PRO A 1 91 ? -15.102 -1.037 15.120 1.00 92.81 91 PRO A O 1
ATOM 718 N N . THR A 1 92 ? -14.508 0.891 14.149 1.00 91.19 92 THR A N 1
ATOM 719 C CA . THR A 1 92 ? -15.870 1.411 13.981 1.00 91.19 92 THR A CA 1
ATOM 720 C C . THR A 1 92 ? -16.616 0.796 12.796 1.00 91.19 92 THR A C 1
ATOM 722 O O . THR A 1 92 ? -17.815 1.024 12.662 1.00 91.19 92 THR A O 1
ATOM 725 N N . ARG A 1 93 ? -15.928 0.040 11.927 1.00 91.75 93 ARG A N 1
ATOM 726 C CA . ARG A 1 93 ? -16.491 -0.643 10.750 1.00 91.75 93 ARG A CA 1
ATOM 727 C C . ARG A 1 93 ? -15.805 -2.007 10.547 1.00 91.75 93 ARG A C 1
ATOM 729 O O . ARG A 1 93 ? -15.080 -2.176 9.569 1.00 91.75 93 ARG A O 1
ATOM 736 N N . PRO A 1 94 ? -15.994 -2.968 11.468 1.00 90.06 94 PRO A N 1
ATOM 737 C CA . PRO A 1 94 ? -15.260 -4.238 11.455 1.00 90.06 94 PRO A CA 1
ATOM 738 C C . PRO A 1 94 ? -15.563 -5.106 10.225 1.00 90.06 94 PRO A C 1
ATOM 740 O O . PRO A 1 94 ? -14.691 -5.835 9.772 1.00 90.06 94 PRO A O 1
ATOM 743 N N . GLU A 1 95 ? -16.758 -4.970 9.648 1.00 91.25 95 GLU A N 1
ATOM 744 C CA . GLU A 1 95 ? -17.179 -5.689 8.435 1.00 91.25 95 GLU A CA 1
ATOM 745 C C . GLU A 1 95 ? -16.688 -5.031 7.135 1.00 91.25 95 GLU A C 1
ATOM 747 O O . GLU A 1 95 ? -16.987 -5.495 6.039 1.00 91.25 95 GLU A O 1
ATOM 752 N N . THR A 1 96 ? -15.987 -3.898 7.223 1.00 90.94 96 THR A N 1
ATOM 753 C CA . THR A 1 96 ? -15.503 -3.162 6.053 1.00 90.94 96 THR A CA 1
ATOM 754 C C . THR A 1 96 ? -14.007 -3.369 5.892 1.00 90.94 96 THR A C 1
ATOM 756 O O . THR A 1 96 ? -13.210 -2.877 6.694 1.00 90.94 96 THR A O 1
ATOM 759 N N . LEU A 1 97 ? -13.625 -4.047 4.810 1.00 91.94 97 LEU A N 1
ATOM 760 C CA . LEU A 1 97 ? -12.244 -4.075 4.357 1.00 91.94 97 LEU A CA 1
ATOM 761 C C . LEU A 1 97 ? -11.947 -2.766 3.624 1.00 91.94 97 LEU A C 1
ATOM 763 O O . LEU A 1 97 ? -12.596 -2.438 2.635 1.00 91.94 97 LEU A O 1
ATOM 767 N N . CYS A 1 98 ? -10.974 -2.008 4.107 1.00 92.69 98 CYS A N 1
ATOM 768 C CA . CYS A 1 98 ? -10.408 -0.883 3.380 1.00 92.69 98 CYS A CA 1
ATOM 769 C C . CYS A 1 98 ? -9.160 -1.356 2.639 1.00 92.69 98 CYS A C 1
ATOM 771 O O . CYS A 1 98 ? -8.355 -2.095 3.206 1.00 92.69 98 CYS A O 1
ATOM 773 N N . ALA A 1 99 ? -8.964 -0.887 1.414 1.00 92.69 99 ALA A N 1
ATOM 774 C CA . ALA A 1 99 ? -7.733 -1.057 0.659 1.00 92.69 99 ALA A CA 1
ATOM 775 C C . ALA A 1 99 ? -7.124 0.310 0.354 1.00 92.69 99 ALA A C 1
ATOM 777 O O . ALA A 1 99 ? -7.840 1.303 0.205 1.00 92.69 99 ALA A O 1
ATOM 778 N N . TRP A 1 100 ? -5.798 0.357 0.271 1.00 92.12 100 TRP A N 1
ATOM 779 C CA . TRP A 1 100 ? -5.088 1.508 -0.261 1.00 92.12 100 TRP A CA 1
ATOM 780 C C . TRP A 1 100 ? -4.217 1.118 -1.440 1.00 92.12 100 TRP A C 1
ATOM 782 O O . TRP A 1 100 ? -3.676 0.009 -1.504 1.00 92.12 100 TRP A O 1
ATOM 792 N N . ASP A 1 101 ? -4.045 2.080 -2.337 1.00 91.44 101 ASP A N 1
ATOM 793 C CA . ASP A 1 101 ? -3.157 1.963 -3.474 1.00 91.44 101 ASP A CA 1
ATOM 794 C C . ASP A 1 101 ? -2.400 3.275 -3.701 1.00 91.44 101 ASP A C 1
ATOM 796 O O . ASP A 1 101 ? -3.012 4.324 -3.899 1.00 91.44 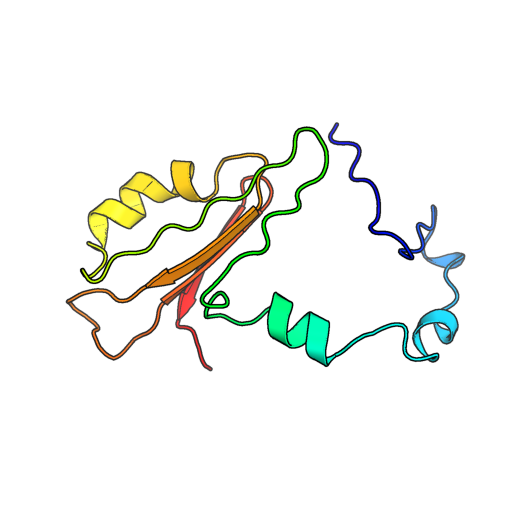101 ASP A O 1
ATOM 800 N N . GLY A 1 102 ? -1.068 3.233 -3.634 1.00 91.75 102 GLY A N 1
ATOM 801 C CA . GLY A 1 102 ? -0.211 4.414 -3.704 1.00 91.75 102 GLY A CA 1
ATOM 802 C C . GLY A 1 102 ? 0.959 4.264 -4.672 1.00 91.75 102 GLY A C 1
ATOM 803 O O . GLY A 1 102 ? 1.613 3.217 -4.725 1.00 91.75 102 GLY A O 1
ATOM 804 N N . ALA A 1 103 ? 1.215 5.296 -5.473 1.00 90.69 103 ALA A N 1
ATOM 805 C CA . ALA A 1 103 ? 2.323 5.364 -6.422 1.00 90.69 103 ALA A CA 1
ATOM 806 C C . ALA A 1 103 ? 2.761 6.810 -6.637 1.00 90.69 103 ALA A C 1
ATOM 808 O O . ALA A 1 103 ? 1.925 7.676 -6.876 1.00 90.69 103 ALA A O 1
ATOM 809 N N . ALA A 1 104 ? 4.076 7.041 -6.653 1.00 86.69 104 ALA A N 1
ATOM 810 C CA . ALA A 1 104 ? 4.669 8.297 -7.118 1.00 86.69 104 ALA A CA 1
ATOM 811 C C . ALA A 1 104 ? 4.047 9.554 -6.470 1.00 86.69 104 ALA A C 1
ATOM 813 O O . ALA A 1 104 ? 3.692 10.513 -7.157 1.00 86.69 104 ALA A O 1
ATOM 814 N N . GLY A 1 105 ? 3.882 9.542 -5.145 1.00 88.06 105 GLY A N 1
ATOM 815 C CA . GLY A 1 105 ? 3.288 10.658 -4.406 1.00 88.06 105 GLY A CA 1
ATOM 816 C C . GLY A 1 105 ? 1.755 10.694 -4.395 1.00 88.06 105 GLY A C 1
ATOM 817 O O . GLY A 1 105 ? 1.183 11.571 -3.755 1.00 88.06 105 GLY A O 1
ATOM 818 N N . GLN A 1 106 ? 1.080 9.783 -5.102 1.00 90.56 106 GLN A N 1
ATOM 819 C CA . GLN A 1 106 ? -0.376 9.642 -5.090 1.00 90.56 106 GLN A CA 1
ATOM 820 C C . GLN A 1 106 ? -0.798 8.488 -4.186 1.00 90.56 106 GLN A C 1
ATOM 822 O O . GLN A 1 106 ? -0.112 7.468 -4.112 1.00 90.56 106 GLN A O 1
ATOM 827 N N . LEU A 1 107 ? -1.952 8.635 -3.536 1.00 92.62 107 LEU A N 1
ATOM 828 C CA . LEU A 1 107 ? -2.540 7.622 -2.667 1.00 92.62 107 LEU A CA 1
ATOM 829 C C . LEU A 1 107 ? -4.061 7.630 -2.804 1.00 92.62 107 LEU A C 1
ATOM 831 O O . LEU A 1 107 ? -4.700 8.675 -2.695 1.00 92.62 107 LEU A O 1
ATOM 835 N N . ASN A 1 108 ? -4.636 6.450 -2.993 1.00 91.75 108 ASN A N 1
ATOM 836 C CA . ASN A 1 108 ? -6.064 6.202 -2.904 1.00 91.75 108 ASN A CA 1
ATOM 837 C C . ASN A 1 108 ? -6.356 5.295 -1.703 1.00 91.75 108 ASN A C 1
ATOM 839 O O . ASN A 1 108 ? -5.589 4.372 -1.437 1.00 91.75 108 ASN A O 1
ATOM 843 N N . ILE A 1 109 ? -7.461 5.553 -0.998 1.00 93.00 109 ILE A N 1
ATOM 844 C CA . ILE A 1 109 ? -8.028 4.654 0.012 1.00 93.00 109 ILE A CA 1
ATOM 845 C C . ILE A 1 109 ? -9.520 4.505 -0.270 1.00 93.00 109 ILE A C 1
ATOM 847 O O . ILE A 1 109 ? -10.223 5.504 -0.431 1.00 93.00 109 ILE A O 1
ATOM 851 N N . GLY A 1 110 ? -10.006 3.268 -0.278 1.00 91.31 110 GLY A N 1
ATOM 852 C CA . GLY A 1 110 ? -11.407 2.944 -0.519 1.00 91.31 110 GLY A CA 1
ATOM 853 C C . GLY A 1 110 ? -11.819 1.650 0.171 1.00 91.31 110 GLY A C 1
ATOM 854 O O . GLY A 1 110 ? -11.002 0.971 0.790 1.00 91.31 110 GLY A O 1
ATOM 855 N N . THR A 1 111 ? -13.101 1.312 0.079 1.00 91.94 111 THR A N 1
ATOM 856 C CA . THR A 1 111 ? -13.589 -0.006 0.495 1.00 91.94 111 THR A CA 1
ATOM 857 C C . THR A 1 111 ? -13.269 -1.037 -0.578 1.00 91.94 111 THR A C 1
ATOM 859 O O . THR A 1 111 ? -13.510 -0.784 -1.757 1.00 91.94 111 THR A O 1
ATOM 862 N N . ALA A 1 112 ? -12.757 -2.180 -0.151 1.00 85.69 112 ALA A N 1
ATOM 863 C CA . ALA A 1 112 ? -12.404 -3.319 -0.983 1.00 85.69 112 ALA A CA 1
ATOM 864 C C . ALA A 1 112 ? -13.63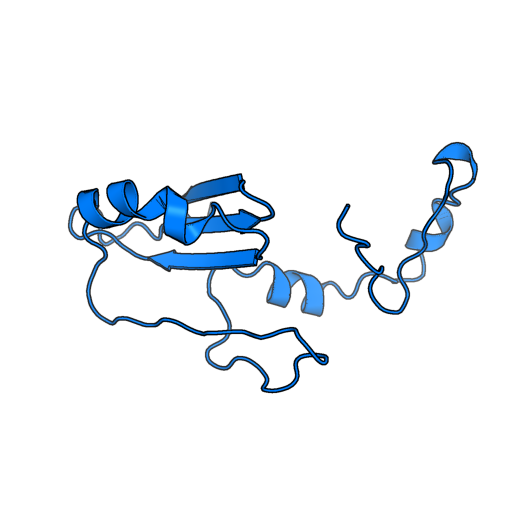0 -4.224 -1.233 1.00 85.69 112 ALA A C 1
ATOM 866 O O . ALA A 1 112 ? -14.537 -4.275 -0.398 1.00 85.69 112 ALA A O 1
ATOM 867 N N . GLY A 1 113 ? -13.653 -4.935 -2.363 1.00 71.50 113 GLY A N 1
ATOM 868 C CA . GLY A 1 113 ? -14.629 -5.991 -2.651 1.00 71.50 113 GLY A CA 1
ATOM 869 C C . GLY A 1 113 ? -16.020 -5.529 -3.105 1.00 71.50 113 GLY A C 1
ATOM 870 O O . GLY A 1 113 ? -17.019 -6.061 -2.616 1.00 71.50 113 GLY A O 1
ATOM 871 N N . ARG A 1 114 ? -16.105 -4.566 -4.035 1.00 50.72 114 ARG A N 1
ATOM 872 C CA . ARG A 1 114 ? -17.359 -4.238 -4.741 1.00 50.72 114 ARG A CA 1
ATOM 873 C C . ARG A 1 114 ? -17.398 -4.810 -6.150 1.00 50.72 114 ARG A C 1
ATOM 875 O O . ARG A 1 114 ? -16.384 -4.655 -6.859 1.00 50.72 114 ARG A O 1
#

pLDDT: mean 82.06, std 12.08, range [36.91, 94.75]

InterPro domains:
  IPR011629 Zinc chaperone CobW-like, C-terminal [PF07683] (57-113)

Sequence (114 aa):
MLDARPHAGAQVVENWSQWDATALLPGVHDVEAIEKWVAETPPAQIGDSCEDGVWRVRLRSERAVHPERIQENLPELGGGAFRTRGCFWVPTRPETLCAWDGAAGQLNIGTAGR

Organism: NCBI:txid322596

Radius of gyration: 17.62 Å; chains: 1; bounding box: 37×27×50 Å

Secondary structure (DSSP, 8-state):
----PPPTTPPP-SSGGG--GGGGTTT---HHHHHHHH-SS--SS--S---TT--------SSPPPHHHHHHTHHHHHSSSSEEEEEEEETTEEEEEEEEEEETTEEEEEES--

Foldseek 3Di:
DDPPDDDVPDDDDPDPVPDDPCVVVPCPDPPVVVCQVPPQAPDPDDDPDDPPPDDDDDDDDPDADAVVVCVVCVCVQAQDQDWHKHWGHHPVCRVWIKIWTHHHGDIDIDTPDD